Protein AF-A0A561VML8-F1 (afdb_monomer)

pLDDT: mean 86.1, std 15.14, range [43.5, 97.31]

Secondary structure (DSSP, 8-state):
---------EEEHHHHHHHTTS--HHHHHHHHTSTTSPPPSEEETTEEEEEHHHHHHHHHHHHHTT----

Radius of gyration: 14.29 Å; Cα contacts (8 Å, |Δi|>4): 58; chains: 1; bounding box: 36×24×50 Å

Solvent-accessible surface area (backbone atoms only — not comparable to full-atom values): 4452 Å² total; per-residue (Å²): 135,86,81,81,81,78,86,82,58,70,33,41,67,66,54,50,23,52,75,70,73,61,53,54,71,69,57,46,54,58,49,65,68,38,89,90,38,74,74,61,78,43,80,47,100,92,45,53,30,30,51,38,69,53,52,51,52,51,48,54,59,56,53,59,73,71,62,93,68,132

Mean predicted aligned error: 6.28 Å

Organism: Actinoplanes teichomyceticus (NCBI:txid1867)

Sequence (70 aa):
MRMSCNRVKLMGTHEIKVRLGSISRQRVNQLTAKAHFPKPVADLEQGRVWLADDIEKWISTHRAAADPAS

Foldseek 3Di:
DDDPDDDFDKDFLVNLCVVVPNDDSVVSVVQCPDPLQDDFPDQDPVGTMH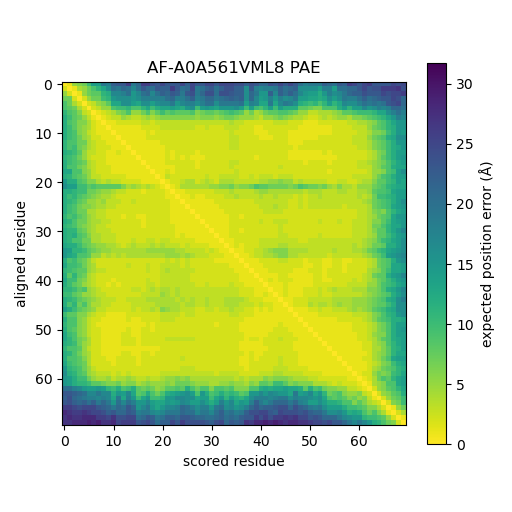GPVSSVVSCVVVVVVVDPDD

Structure (mmCIF, N/CA/C/O backbone):
data_AF-A0A561VML8-F1
#
_entry.id   AF-A0A561VML8-F1
#
loop_
_atom_site.group_PDB
_atom_site.id
_atom_site.type_symbol
_atom_site.label_atom_id
_atom_site.label_alt_id
_atom_site.label_comp_id
_atom_site.label_asym_id
_atom_site.label_entity_id
_atom_site.label_seq_id
_atom_site.pdbx_PDB_ins_code
_atom_site.Cartn_x
_atom_site.Cartn_y
_atom_site.Cartn_z
_atom_site.occupancy
_atom_site.B_iso_or_equiv
_atom_site.auth_seq_id
_atom_site.auth_comp_id
_atom_site.auth_asym_id
_atom_site.auth_atom_id
_atom_site.pdbx_PDB_model_num
ATOM 1 N N . MET A 1 1 ? -11.683 -11.047 -33.676 1.00 51.12 1 MET A N 1
ATOM 2 C CA . MET A 1 1 ? -11.790 -11.182 -32.206 1.00 51.12 1 MET A CA 1
ATOM 3 C C . MET A 1 1 ? -11.350 -9.863 -31.577 1.00 51.12 1 MET A C 1
ATOM 5 O O . MET A 1 1 ? -10.218 -9.467 -31.819 1.00 51.12 1 MET A O 1
ATOM 9 N N . ARG A 1 2 ? -12.213 -9.123 -30.866 1.00 64.19 2 ARG A N 1
ATOM 10 C CA . ARG A 1 2 ? -11.770 -7.951 -30.086 1.00 64.19 2 ARG A CA 1
ATOM 11 C C . ARG A 1 2 ? -11.377 -8.453 -28.701 1.00 64.19 2 ARG A C 1
ATOM 13 O O . ARG A 1 2 ? -12.244 -8.896 -27.959 1.00 64.19 2 ARG A O 1
ATOM 20 N N . MET A 1 3 ? -10.087 -8.434 -28.376 1.00 64.38 3 MET 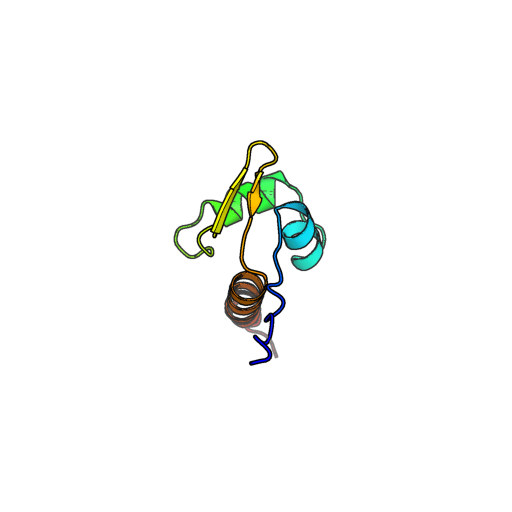A N 1
ATOM 21 C CA . MET A 1 3 ? -9.654 -8.639 -26.996 1.00 64.38 3 MET A CA 1
ATOM 22 C C . MET A 1 3 ? -10.019 -7.386 -26.203 1.00 64.38 3 MET A C 1
ATOM 24 O O . MET A 1 3 ? -9.49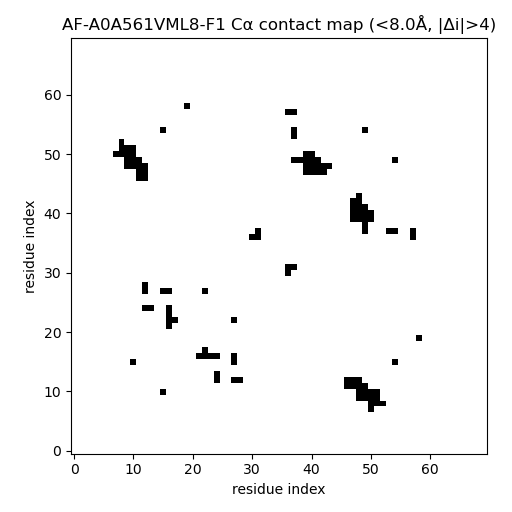5 -6.305 -26.469 1.00 64.38 3 MET A O 1
ATOM 28 N N . SER A 1 4 ? -10.953 -7.517 -25.264 1.00 71.81 4 SER A N 1
ATOM 29 C CA . SER A 1 4 ? -11.238 -6.466 -24.292 1.00 71.81 4 SER A CA 1
ATOM 30 C C . SER A 1 4 ? -10.007 -6.284 -23.404 1.00 71.81 4 SER A C 1
ATOM 32 O O . SER A 1 4 ? -9.703 -7.132 -22.570 1.00 71.81 4 SER A O 1
ATOM 34 N N . CYS A 1 5 ? -9.279 -5.187 -23.597 1.00 59.66 5 CYS A N 1
ATOM 35 C CA . CYS A 1 5 ? -8.247 -4.742 -22.669 1.00 59.66 5 CYS A CA 1
ATOM 36 C C . CYS A 1 5 ? -8.941 -4.231 -21.398 1.00 59.66 5 CYS A C 1
ATOM 38 O O . CYS A 1 5 ? -9.551 -3.160 -21.407 1.00 59.66 5 CYS A O 1
ATOM 40 N N . ASN A 1 6 ? -8.894 -5.010 -20.316 1.00 79.19 6 ASN A N 1
ATOM 41 C CA . ASN A 1 6 ? -9.329 -4.535 -19.009 1.00 79.19 6 ASN A CA 1
ATOM 42 C C . ASN A 1 6 ? -8.269 -3.567 -18.458 1.00 79.19 6 ASN A C 1
ATOM 44 O O . ASN A 1 6 ? -7.106 -3.946 -18.311 1.00 79.19 6 ASN A O 1
ATOM 48 N N . ARG A 1 7 ? -8.647 -2.317 -18.162 1.00 84.38 7 ARG A N 1
ATOM 49 C CA . ARG A 1 7 ? -7.719 -1.355 -17.550 1.00 84.38 7 ARG A CA 1
ATOM 50 C C . ARG A 1 7 ? -7.460 -1.743 -16.099 1.00 84.38 7 ARG A C 1
ATOM 52 O O . ARG A 1 7 ? -8.344 -1.618 -15.256 1.00 84.38 7 ARG A O 1
ATOM 59 N N . VAL A 1 8 ? -6.221 -2.109 -15.800 1.00 89.69 8 VAL A N 1
ATOM 60 C CA . VAL A 1 8 ? -5.749 -2.297 -14.426 1.00 89.69 8 VAL A CA 1
ATOM 61 C C . VAL A 1 8 ? -5.431 -0.934 -13.810 1.00 89.69 8 VAL A C 1
ATOM 63 O O . VAL A 1 8 ? -4.707 -0.133 -14.402 1.00 89.69 8 VAL A O 1
ATOM 66 N N . LYS A 1 9 ? -5.970 -0.661 -12.617 1.00 95.06 9 LYS A N 1
ATOM 67 C CA . LYS A 1 9 ? -5.609 0.516 -11.817 1.00 95.06 9 LYS A CA 1
ATOM 68 C C . LYS A 1 9 ? -4.527 0.137 -10.812 1.00 95.06 9 LYS A C 1
ATOM 70 O O . LYS A 1 9 ? -4.688 -0.818 -10.054 1.00 95.06 9 LYS A O 1
ATOM 75 N N . LEU A 1 10 ? -3.448 0.909 -10.799 1.00 96.62 10 LEU A N 1
ATOM 76 C CA . LEU A 1 10 ? -2.298 0.701 -9.928 1.00 96.62 10 LEU A CA 1
ATOM 77 C C . LEU A 1 10 ? -2.104 1.904 -9.007 1.00 96.62 10 LEU A C 1
ATOM 79 O O . LEU A 1 10 ? -2.472 3.026 -9.356 1.00 96.62 10 LEU A O 1
ATOM 83 N N . MET A 1 11 ? -1.519 1.659 -7.841 1.00 97.12 11 MET A N 1
ATOM 84 C CA . MET A 1 11 ? -1.127 2.691 -6.885 1.00 97.12 11 MET A CA 1
ATOM 85 C C . MET A 1 11 ? 0.299 2.442 -6.414 1.00 97.12 11 MET A C 1
ATOM 87 O O . MET A 1 11 ? 0.664 1.304 -6.117 1.00 97.12 11 MET A O 1
ATOM 91 N N . GLY A 1 12 ? 1.092 3.502 -6.316 1.00 95.88 12 GLY A N 1
ATOM 92 C CA . GLY A 1 12 ? 2.367 3.494 -5.620 1.00 95.88 12 GLY A CA 1
ATOM 93 C C . GLY A 1 12 ? 2.241 4.101 -4.225 1.00 95.88 12 GLY A C 1
ATOM 94 O O . GLY A 1 12 ? 1.164 4.455 -3.735 1.00 95.88 12 GLY A O 1
ATOM 95 N N . THR A 1 13 ? 3.387 4.265 -3.569 1.00 95.31 13 THR A N 1
ATOM 96 C CA . THR A 1 13 ? 3.470 4.848 -2.224 1.00 95.31 13 THR A CA 1
ATOM 97 C C . THR A 1 13 ? 2.842 6.244 -2.146 1.00 95.31 13 THR A C 1
ATOM 99 O O . THR A 1 13 ? 2.267 6.592 -1.116 1.00 95.31 13 THR A O 1
ATOM 102 N N . HIS A 1 14 ? 2.947 7.060 -3.203 1.00 94.88 14 HIS A N 1
ATOM 103 C CA . HIS A 1 14 ? 2.405 8.421 -3.204 1.00 94.88 14 HIS A CA 1
ATOM 104 C C . HIS A 1 14 ? 0.874 8.432 -3.272 1.00 94.88 14 HIS A C 1
ATOM 106 O O . HIS A 1 14 ? 0.233 9.138 -2.497 1.00 94.88 14 HIS A O 1
ATOM 112 N N . GLU A 1 15 ? 0.275 7.631 -4.147 1.00 95.50 15 GLU A N 1
ATOM 113 C CA . GLU A 1 15 ? -1.179 7.536 -4.285 1.00 95.50 15 GLU A CA 1
ATOM 114 C C . GLU A 1 15 ? -1.800 6.998 -2.993 1.00 95.50 15 GLU A C 1
ATOM 116 O O . GLU A 1 15 ? -2.758 7.576 -2.479 1.00 95.50 15 GLU A O 1
ATOM 121 N N . ILE A 1 16 ? -1.188 5.966 -2.396 1.00 94.38 16 ILE A N 1
ATOM 122 C CA . ILE A 1 16 ? -1.605 5.414 -1.098 1.00 94.38 16 ILE A CA 1
ATOM 123 C C . ILE A 1 16 ? -1.524 6.487 -0.004 1.00 94.38 16 ILE A C 1
ATOM 125 O O . ILE A 1 16 ? -2.451 6.637 0.792 1.00 94.38 16 ILE A O 1
ATOM 129 N N . LYS A 1 17 ? -0.446 7.280 0.018 1.00 94.19 17 LYS A N 1
ATOM 130 C CA . LYS A 1 17 ? -0.270 8.397 0.956 1.00 94.19 17 LYS A CA 1
ATOM 131 C C . LYS A 1 17 ? -1.452 9.364 0.917 1.00 94.19 17 LYS A C 1
ATOM 133 O O . LYS A 1 17 ? -2.008 9.698 1.962 1.00 94.19 17 LYS A O 1
ATOM 138 N N . VAL A 1 18 ? -1.819 9.816 -0.282 1.00 94.19 18 VAL A N 1
ATOM 139 C CA . VAL A 1 18 ? -2.930 10.753 -0.497 1.00 94.19 18 VAL A CA 1
ATOM 140 C C . VAL A 1 18 ? -4.251 10.091 -0.106 1.00 94.19 18 VAL A C 1
ATOM 142 O O . VAL A 1 18 ? -5.030 10.668 0.652 1.00 94.19 18 VAL A O 1
ATOM 145 N N . ARG A 1 19 ? -4.464 8.838 -0.522 1.00 93.19 19 ARG A N 1
ATOM 146 C CA . ARG A 1 19 ? -5.690 8.078 -0.251 1.00 93.19 19 ARG A CA 1
ATOM 147 C C . ARG A 1 19 ? -5.962 7.863 1.244 1.00 93.19 19 ARG A C 1
ATOM 149 O O . ARG A 1 19 ? -7.127 7.805 1.653 1.00 93.19 19 ARG A O 1
ATOM 156 N N . LEU A 1 20 ? -4.906 7.789 2.056 1.00 90.56 20 LEU A N 1
ATOM 157 C CA . LEU A 1 20 ? -4.957 7.649 3.515 1.00 90.56 20 LEU A CA 1
ATOM 158 C C . LEU A 1 20 ? -5.062 8.978 4.282 1.00 90.56 20 LEU A C 1
ATOM 160 O O . LEU 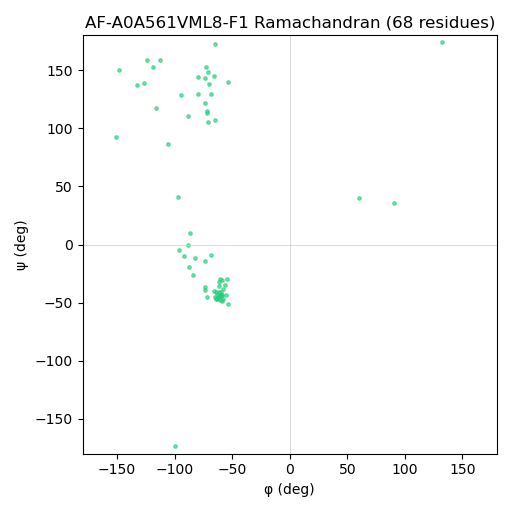A 1 20 ? -4.956 8.966 5.504 1.00 90.56 20 LEU A O 1
ATOM 164 N N . GLY A 1 21 ? -5.304 10.104 3.604 1.00 91.06 21 GLY A N 1
ATOM 165 C CA . GLY A 1 21 ? -5.423 11.417 4.250 1.00 91.06 21 GLY A CA 1
ATOM 166 C C . GLY A 1 21 ? -4.094 12.168 4.345 1.00 91.06 21 GLY A C 1
ATOM 167 O O . GLY A 1 21 ? -3.842 12.855 5.328 1.00 91.06 21 GLY A O 1
ATOM 168 N N . SER A 1 22 ? -3.232 12.029 3.334 1.00 90.31 22 SER A N 1
ATOM 169 C CA . SER A 1 22 ? -1.965 12.770 3.214 1.00 90.31 22 SER A CA 1
ATOM 170 C C . SER A 1 22 ? -0.970 12.545 4.360 1.00 90.31 22 SER A C 1
ATOM 172 O O . SER A 1 22 ? -0.265 13.460 4.779 1.00 90.31 22 SER A O 1
ATOM 174 N N . ILE A 1 23 ? -0.857 11.303 4.834 1.00 91.56 23 ILE A N 1
ATOM 175 C CA . ILE A 1 23 ? 0.132 10.905 5.852 1.00 91.56 23 ILE A CA 1
ATOM 176 C C . ILE A 1 23 ? 1.585 11.031 5.347 1.00 91.56 23 ILE A C 1
ATOM 178 O O . ILE A 1 23 ? 1.837 11.288 4.175 1.00 91.56 23 ILE A O 1
ATOM 182 N N . SER A 1 24 ? 2.593 10.847 6.203 1.00 92.94 24 SER A N 1
ATOM 183 C CA . SER A 1 24 ? 3.995 10.881 5.752 1.00 92.94 24 SER A CA 1
ATOM 184 C C . SER A 1 24 ? 4.375 9.629 4.942 1.00 92.94 24 SER A C 1
ATOM 186 O O . SER A 1 24 ? 3.841 8.541 5.164 1.00 92.94 24 SER A O 1
ATOM 188 N N . ARG A 1 25 ? 5.359 9.738 4.030 1.00 89.88 25 ARG A N 1
ATOM 189 C CA . ARG A 1 25 ? 5.889 8.570 3.283 1.00 89.88 25 ARG A CA 1
ATOM 190 C C . ARG A 1 25 ? 6.441 7.490 4.218 1.00 89.88 25 ARG A C 1
ATOM 192 O O . ARG A 1 25 ? 6.221 6.308 3.980 1.00 89.88 25 ARG A O 1
ATOM 199 N N . GLN A 1 26 ? 7.108 7.889 5.303 1.00 92.62 26 GLN A N 1
ATOM 200 C CA . GLN A 1 26 ? 7.607 6.960 6.319 1.00 92.62 26 GLN A CA 1
ATOM 201 C C . GLN A 1 26 ? 6.463 6.161 6.956 1.00 92.62 26 GLN A C 1
ATOM 203 O O . GLN A 1 26 ? 6.587 4.950 7.136 1.00 92.62 26 GLN A O 1
ATOM 208 N N . ARG A 1 27 ? 5.325 6.812 7.238 1.00 93.12 27 ARG A N 1
ATOM 209 C CA . ARG A 1 27 ? 4.147 6.132 7.780 1.00 93.12 27 ARG A CA 1
ATOM 210 C C . ARG A 1 27 ? 3.553 5.132 6.789 1.00 93.12 27 ARG A C 1
ATOM 212 O O . ARG A 1 27 ? 3.186 4.036 7.205 1.00 93.12 27 ARG A O 1
ATOM 219 N N . VAL A 1 28 ? 3.509 5.470 5.498 1.00 92.81 28 VAL A N 1
ATOM 220 C CA . VAL A 1 28 ? 3.097 4.520 4.447 1.00 92.81 28 VAL A CA 1
ATOM 221 C C . VAL A 1 28 ? 4.032 3.311 4.426 1.00 92.81 28 VAL A C 1
ATOM 223 O O . VAL A 1 28 ? 3.557 2.183 4.479 1.00 92.81 28 VAL A O 1
ATOM 226 N N . ASN A 1 29 ? 5.351 3.519 4.451 1.00 92.00 29 ASN A N 1
ATOM 227 C CA . ASN A 1 29 ? 6.314 2.415 4.453 1.00 92.00 29 ASN A CA 1
ATOM 228 C C . ASN A 1 29 ? 6.118 1.473 5.654 1.00 92.00 29 ASN A C 1
ATOM 230 O O . ASN A 1 29 ? 6.072 0.259 5.471 1.00 92.00 29 ASN A O 1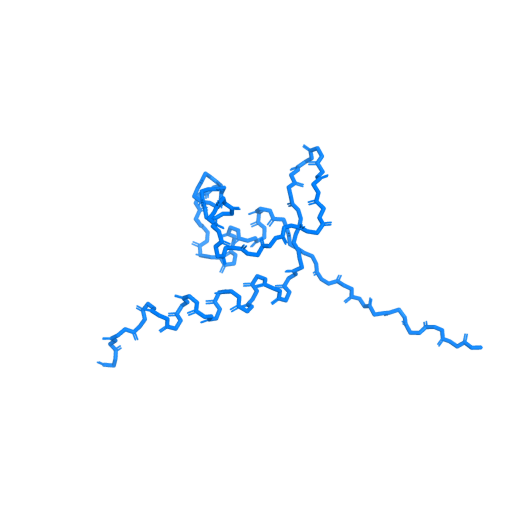
ATOM 234 N N . GLN A 1 30 ? 5.903 2.012 6.858 1.00 93.25 30 GLN A N 1
ATOM 235 C CA . GLN A 1 30 ? 5.587 1.203 8.043 1.00 93.25 30 GLN A CA 1
ATOM 236 C C . GLN A 1 30 ? 4.286 0.405 7.885 1.00 93.25 30 GLN A C 1
ATOM 238 O O . GLN A 1 30 ? 4.222 -0.751 8.291 1.00 93.25 30 GLN A O 1
ATOM 243 N N . LEU A 1 31 ? 3.241 1.006 7.305 1.00 91.94 31 LEU A N 1
ATOM 244 C CA . LEU A 1 31 ? 1.974 0.316 7.045 1.00 91.94 31 LEU A CA 1
ATOM 245 C C . LEU A 1 31 ? 2.160 -0.824 6.046 1.00 91.94 31 LEU A C 1
ATOM 247 O O . LEU A 1 31 ? 1.732 -1.940 6.314 1.00 91.94 31 LEU A O 1
ATOM 251 N N . THR A 1 32 ? 2.868 -0.557 4.950 1.00 91.50 32 THR A N 1
ATOM 252 C CA . THR A 1 32 ? 3.138 -1.534 3.884 1.00 91.50 32 THR A CA 1
ATOM 253 C C . THR A 1 32 ? 4.068 -2.679 4.296 1.00 91.50 32 THR A C 1
ATOM 255 O O . THR A 1 32 ? 4.270 -3.605 3.515 1.00 91.50 32 THR A O 1
ATOM 258 N N . ALA A 1 33 ? 4.681 -2.606 5.480 1.00 90.69 33 ALA A N 1
ATOM 259 C CA . ALA A 1 33 ? 5.481 -3.682 6.059 1.00 90.69 33 ALA A CA 1
ATOM 260 C C . ALA A 1 33 ? 4.651 -4.617 6.961 1.00 90.69 33 ALA A C 1
ATOM 262 O O . ALA A 1 33 ? 5.144 -5.661 7.383 1.00 90.69 33 ALA A O 1
ATOM 263 N N . LYS A 1 34 ? 3.399 -4.260 7.284 1.00 90.12 34 LYS A N 1
ATOM 264 C CA . LYS A 1 34 ? 2.527 -5.085 8.130 1.00 90.12 34 LYS A CA 1
ATOM 265 C C . LYS A 1 34 ? 2.024 -6.310 7.367 1.00 90.12 34 LYS A C 1
ATOM 267 O O . LYS A 1 34 ? 1.645 -6.202 6.207 1.00 90.12 34 LYS A O 1
ATOM 272 N N . ALA A 1 35 ? 1.904 -7.442 8.062 1.00 87.19 35 ALA A N 1
ATOM 273 C CA . ALA A 1 35 ? 1.460 -8.710 7.476 1.00 87.19 35 ALA A CA 1
ATOM 274 C C . ALA A 1 35 ? 0.054 -8.657 6.843 1.00 87.19 35 ALA A C 1
ATOM 276 O O . ALA A 1 35 ? -0.208 -9.357 5.871 1.00 87.19 35 ALA A O 1
ATOM 277 N N . HIS A 1 36 ? -0.841 -7.818 7.375 1.00 88.31 36 HIS A N 1
ATOM 278 C CA . HIS A 1 36 ? -2.206 -7.654 6.859 1.00 88.31 36 HIS A CA 1
ATOM 279 C C . HIS A 1 36 ? -2.328 -6.595 5.754 1.00 88.31 36 HIS A C 1
ATOM 281 O O . HIS A 1 36 ? -3.433 -6.341 5.276 1.00 88.31 36 HIS A O 1
ATOM 287 N N . PHE A 1 37 ? -1.229 -5.939 5.374 1.00 92.69 37 PHE A N 1
ATOM 288 C CA . PHE A 1 37 ? -1.237 -4.993 4.265 1.00 92.69 37 PHE A CA 1
ATOM 289 C C . PHE A 1 37 ? -1.171 -5.745 2.922 1.00 92.69 37 PHE A C 1
ATOM 291 O O . PHE A 1 37 ? -0.486 -6.769 2.842 1.00 92.69 37 PHE A O 1
ATOM 298 N N . PRO A 1 38 ? -1.845 -5.265 1.859 1.00 95.38 38 PRO A N 1
ATOM 299 C CA . PRO A 1 38 ? -1.807 -5.906 0.549 1.00 95.38 38 PRO A CA 1
ATOM 300 C C . PRO A 1 38 ? -0.387 -6.136 0.027 1.00 95.38 38 PRO A C 1
ATOM 302 O O . PRO A 1 38 ? 0.495 -5.278 0.144 1.00 95.38 38 PRO A O 1
ATOM 305 N N . LYS A 1 39 ? -0.167 -7.299 -0.593 1.00 95.56 39 LYS A N 1
ATOM 306 C CA . LYS A 1 39 ? 1.117 -7.611 -1.224 1.00 95.56 39 LYS A CA 1
ATOM 307 C C . LYS A 1 39 ? 1.305 -6.741 -2.474 1.00 95.56 39 LYS A C 1
ATOM 309 O O . LYS A 1 39 ? 0.344 -6.550 -3.220 1.00 95.56 39 LYS A O 1
ATOM 314 N N . PRO A 1 40 ? 2.511 -6.203 -2.711 1.00 96.62 40 PRO A N 1
ATOM 315 C CA . PRO A 1 40 ? 2.795 -5.485 -3.944 1.00 96.62 40 PRO A CA 1
ATOM 316 C C . PRO A 1 40 ? 2.733 -6.444 -5.137 1.00 96.62 40 PRO A C 1
ATOM 318 O O . PRO A 1 40 ? 3.125 -7.605 -5.028 1.00 96.62 40 PRO A O 1
ATOM 321 N N . VAL A 1 41 ? 2.257 -5.947 -6.277 1.00 97.06 41 VAL A N 1
ATOM 322 C CA . VAL A 1 41 ? 2.271 -6.682 -7.552 1.00 97.06 41 VAL A CA 1
ATOM 323 C C . VAL A 1 41 ? 3.570 -6.495 -8.322 1.00 97.06 41 VAL A C 1
ATOM 325 O O . VAL A 1 41 ? 3.888 -7.308 -9.183 1.00 97.06 41 VAL A O 1
ATOM 328 N N . ALA A 1 42 ? 4.324 -5.443 -8.008 1.00 96.25 42 ALA A N 1
ATOM 329 C CA . ALA A 1 42 ? 5.657 -5.222 -8.538 1.00 96.25 42 ALA A CA 1
ATOM 330 C C . ALA A 1 42 ? 6.522 -4.487 -7.514 1.00 96.25 42 ALA A C 1
ATOM 332 O O . ALA A 1 42 ? 6.022 -3.678 -6.723 1.00 96.25 42 ALA A O 1
ATOM 333 N N . ASP A 1 43 ? 7.820 -4.754 -7.573 1.00 95.69 43 ASP A N 1
ATOM 334 C CA . ASP A 1 43 ? 8.846 -3.972 -6.898 1.00 95.69 43 ASP A CA 1
ATOM 335 C C . ASP A 1 43 ? 9.736 -3.342 -7.970 1.00 95.69 43 ASP A C 1
ATOM 337 O O . ASP A 1 43 ? 10.306 -4.048 -8.801 1.00 95.69 43 ASP A O 1
ATOM 341 N N . LEU A 1 44 ? 9.757 -2.013 -8.019 1.00 95.12 44 LEU A N 1
ATOM 342 C CA . LEU A 1 44 ? 10.523 -1.235 -8.989 1.00 95.12 44 LEU A CA 1
ATOM 343 C C . LEU A 1 44 ? 11.625 -0.479 -8.248 1.00 95.12 44 LEU A C 1
ATOM 345 O O . LEU A 1 44 ? 11.461 -0.139 -7.080 1.00 95.12 44 LEU A O 1
ATOM 349 N N . GLU A 1 45 ? 12.672 -0.063 -8.957 1.00 95.38 45 GLU A N 1
ATOM 350 C CA . GLU A 1 45 ? 13.708 0.833 -8.407 1.00 95.38 45 GLU A CA 1
ATOM 351 C C . GLU A 1 45 ? 13.123 2.132 -7.811 1.00 95.38 45 GLU A C 1
ATOM 353 O O . GLU A 1 45 ? 13.655 2.709 -6.866 1.00 95.38 45 GLU A O 1
ATOM 358 N N . GLN A 1 46 ? 11.988 2.601 -8.344 1.00 90.25 46 GLN A N 1
ATOM 359 C CA . GLN A 1 46 ? 11.270 3.783 -7.843 1.00 90.25 46 GLN A CA 1
ATOM 360 C C . GLN A 1 46 ? 10.349 3.486 -6.643 1.00 90.25 46 GLN A C 1
ATOM 362 O O . GLN A 1 46 ? 9.855 4.412 -5.991 1.00 90.25 46 GLN A O 1
ATOM 367 N N . GLY A 1 47 ? 10.107 2.210 -6.344 1.00 92.75 47 GLY A N 1
ATOM 368 C CA . GLY A 1 47 ? 9.284 1.735 -5.241 1.00 92.75 47 GLY A CA 1
ATOM 369 C C . GLY A 1 47 ? 8.276 0.656 -5.636 1.00 92.75 47 GLY A C 1
ATOM 370 O O . GLY A 1 47 ? 8.070 0.324 -6.802 1.00 92.75 47 GLY A O 1
ATOM 371 N N . ARG A 1 48 ? 7.604 0.134 -4.610 1.00 96.19 48 ARG A N 1
ATOM 372 C CA . ARG A 1 48 ? 6.572 -0.897 -4.733 1.00 96.19 48 ARG A CA 1
ATOM 373 C C . ARG A 1 48 ? 5.286 -0.357 -5.363 1.00 96.19 48 ARG A C 1
ATOM 375 O O . ARG A 1 48 ? 4.915 0.802 -5.159 1.00 96.19 48 ARG A O 1
ATOM 382 N N . VAL A 1 49 ? 4.595 -1.231 -6.089 1.00 96.62 49 VAL A N 1
ATOM 383 C CA . VAL A 1 49 ? 3.327 -0.951 -6.773 1.00 96.62 49 VAL A CA 1
ATOM 384 C C . VAL A 1 49 ? 2.282 -1.983 -6.362 1.00 96.62 49 VAL A C 1
ATOM 386 O O . VAL A 1 49 ? 2.577 -3.173 -6.266 1.00 96.62 49 VAL A O 1
ATOM 389 N N . TRP A 1 50 ? 1.048 -1.533 -6.146 1.00 97.31 50 TRP A N 1
ATOM 390 C CA . TRP A 1 50 ? -0.094 -2.345 -5.723 1.00 97.31 50 TRP A CA 1
ATOM 391 C C . TRP A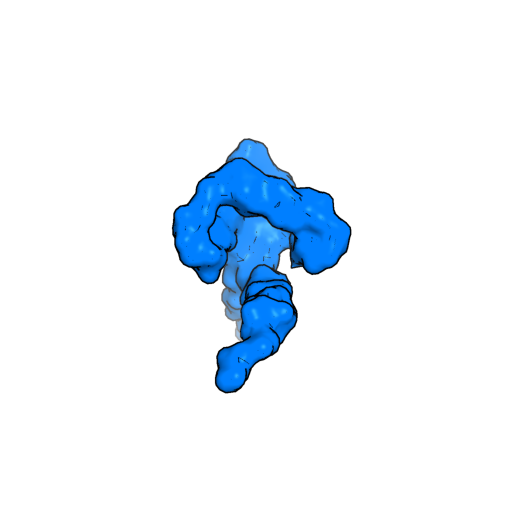 1 50 ? -1.265 -2.217 -6.694 1.00 97.31 50 TRP A C 1
ATOM 393 O O . TRP A 1 50 ? -1.392 -1.215 -7.401 1.00 97.31 50 TRP A O 1
ATOM 403 N N . LEU A 1 51 ? -2.162 -3.206 -6.675 1.00 96.88 51 LEU A N 1
ATOM 404 C CA . LEU A 1 51 ? -3.488 -3.067 -7.273 1.00 96.88 51 LEU A CA 1
ATOM 405 C C . LEU A 1 51 ? -4.301 -2.065 -6.459 1.00 96.88 51 LEU A C 1
ATOM 407 O O . LEU A 1 51 ? -4.414 -2.197 -5.240 1.00 96.88 51 LEU A O 1
ATOM 411 N N . ALA A 1 52 ? -4.901 -1.093 -7.143 1.00 96.19 52 ALA A N 1
ATOM 412 C CA . ALA A 1 52 ? -5.770 -0.116 -6.500 1.00 96.19 52 ALA A CA 1
ATOM 413 C C . ALA A 1 52 ? -6.905 -0.807 -5.728 1.00 96.19 52 ALA A C 1
ATOM 415 O O . ALA A 1 52 ? -7.160 -0.463 -4.580 1.00 96.19 52 ALA A O 1
ATOM 416 N N . ASP A 1 53 ? -7.525 -1.831 -6.317 1.00 95.06 53 ASP A N 1
ATOM 417 C CA . ASP A 1 53 ? -8.669 -2.526 -5.721 1.00 95.06 53 ASP A CA 1
ATOM 418 C C . ASP A 1 53 ? -8.332 -3.190 -4.379 1.00 95.06 53 ASP A C 1
ATOM 420 O O . ASP A 1 53 ? -9.155 -3.190 -3.464 1.00 95.06 53 ASP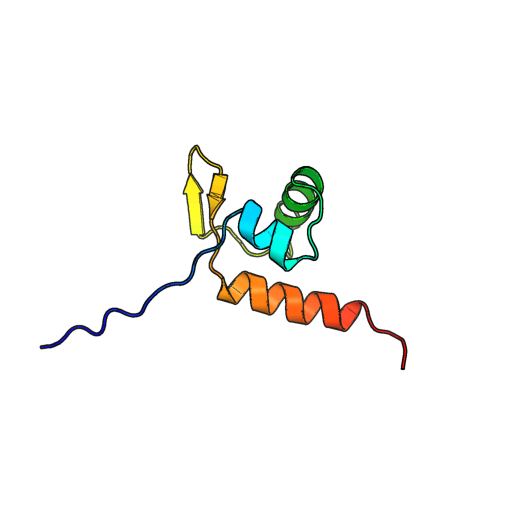 A O 1
ATOM 424 N N . ASP A 1 54 ? -7.120 -3.728 -4.226 1.00 95.56 54 ASP A N 1
ATOM 425 C CA . ASP A 1 54 ? -6.701 -4.356 -2.971 1.00 95.56 54 ASP A CA 1
ATOM 426 C C . ASP A 1 54 ? -6.419 -3.316 -1.887 1.00 95.56 54 ASP A C 1
ATOM 428 O O . ASP A 1 54 ? -6.759 -3.530 -0.720 1.00 95.56 54 ASP A O 1
ATOM 432 N N . ILE A 1 55 ? -5.861 -2.163 -2.269 1.00 95.31 55 ILE A N 1
ATOM 433 C CA . ILE A 1 55 ? -5.708 -1.026 -1.357 1.00 95.31 55 ILE A CA 1
ATOM 434 C C . ILE A 1 55 ? -7.078 -0.521 -0.901 1.00 95.31 55 ILE A C 1
ATOM 436 O O . ILE A 1 55 ? -7.288 -0.324 0.293 1.00 95.31 55 ILE A O 1
ATOM 440 N N . GLU A 1 56 ? -8.026 -0.343 -1.818 1.00 94.38 56 GLU A N 1
ATOM 441 C CA . GLU A 1 56 ? -9.374 0.140 -1.502 1.00 94.38 56 GLU A CA 1
ATOM 442 C C . GLU A 1 56 ? -10.119 -0.809 -0.552 1.00 94.38 56 GLU A C 1
ATOM 444 O O . GLU A 1 56 ? -10.672 -0.365 0.459 1.00 94.38 56 GLU A O 1
ATOM 449 N N . LYS A 1 57 ? -10.064 -2.123 -0.812 1.00 94.12 57 LYS A N 1
ATOM 450 C CA . LYS A 1 57 ? -10.615 -3.146 0.094 1.00 94.12 57 LYS A CA 1
ATOM 451 C C . LYS A 1 57 ? -9.975 -3.063 1.475 1.00 94.12 57 LYS A C 1
ATOM 453 O O . LYS A 1 57 ? -10.681 -3.040 2.479 1.00 94.12 57 LYS A O 1
ATOM 458 N N . TRP A 1 58 ? -8.646 -2.971 1.531 1.00 93.69 58 TRP A N 1
ATOM 459 C CA . TRP A 1 58 ? -7.924 -2.859 2.795 1.00 93.69 58 TRP A CA 1
ATOM 460 C C . TRP A 1 58 ? -8.344 -1.609 3.581 1.00 93.69 58 TRP A C 1
ATOM 462 O O . TRP A 1 58 ? -8.618 -1.711 4.778 1.00 93.69 58 TRP A O 1
ATOM 472 N N . ILE A 1 59 ? -8.461 -0.454 2.915 1.00 91.06 59 ILE A N 1
AT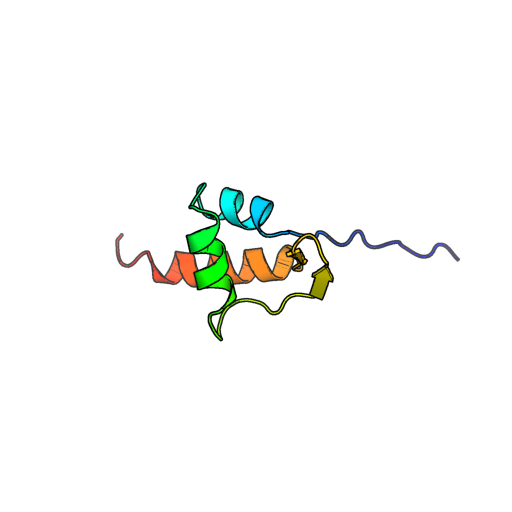OM 473 C CA . ILE A 1 59 ? -8.920 0.801 3.528 1.00 91.06 59 ILE A CA 1
ATOM 474 C C . ILE A 1 59 ? -10.340 0.661 4.066 1.00 91.06 59 ILE A C 1
ATOM 476 O O . ILE A 1 59 ? -10.595 1.109 5.181 1.00 91.06 59 ILE A O 1
ATOM 480 N N . SER A 1 60 ? -11.252 0.054 3.303 1.00 90.50 60 SER A N 1
ATOM 481 C CA . SER A 1 60 ? -12.636 -0.160 3.732 1.00 90.50 60 SER A CA 1
ATOM 482 C C . SER A 1 60 ? -12.700 -0.990 5.018 1.00 90.50 60 SER A C 1
ATOM 484 O O . SER A 1 60 ? -13.305 -0.544 5.992 1.00 90.50 60 SER A O 1
ATOM 486 N N . THR A 1 61 ? -11.986 -2.119 5.076 1.00 88.44 61 THR A N 1
ATOM 487 C CA . THR A 1 61 ? -11.946 -2.983 6.267 1.00 88.44 61 THR A CA 1
ATOM 488 C C . THR A 1 61 ? -11.325 -2.285 7.480 1.00 88.44 61 THR A C 1
ATOM 490 O O . THR A 1 61 ? -11.819 -2.422 8.596 1.00 88.44 61 THR A O 1
ATOM 493 N N . HIS A 1 62 ? -10.246 -1.520 7.286 1.00 82.06 62 HIS A N 1
ATOM 494 C CA . HIS A 1 62 ? -9.509 -0.908 8.399 1.00 82.06 62 HIS A CA 1
ATOM 495 C C . HIS A 1 62 ? -10.110 0.418 8.875 1.00 82.06 62 HIS A C 1
ATOM 497 O O . HIS A 1 62 ? -9.935 0.765 10.040 1.00 82.06 62 HIS A O 1
ATOM 503 N N . ARG A 1 63 ? -10.826 1.156 8.016 1.00 69.19 63 ARG A N 1
ATOM 504 C CA . ARG A 1 63 ? -11.611 2.326 8.442 1.00 69.19 63 ARG A CA 1
ATOM 505 C C . ARG A 1 63 ? -12.872 1.910 9.189 1.00 69.19 63 ARG A C 1
ATOM 507 O O . ARG A 1 63 ? -13.166 2.520 10.204 1.00 69.19 63 ARG A O 1
ATOM 514 N N . ALA A 1 64 ? -13.551 0.846 8.755 1.00 59.81 64 ALA A N 1
ATOM 515 C CA . ALA A 1 64 ? -14.716 0.319 9.469 1.00 59.81 64 ALA A CA 1
ATOM 516 C C . ALA A 1 64 ? -14.372 -0.146 10.897 1.00 59.81 64 ALA A C 1
ATOM 518 O O . ALA A 1 64 ? -15.179 0.001 11.804 1.00 59.81 64 ALA A O 1
ATOM 519 N N . ALA A 1 65 ? -13.153 -0.648 11.123 1.00 57.19 65 ALA A N 1
ATOM 520 C CA . ALA A 1 65 ? -12.673 -1.004 12.460 1.00 57.19 65 ALA A CA 1
ATOM 521 C C . ALA A 1 65 ? -12.317 0.209 13.349 1.00 57.19 65 ALA A C 1
ATOM 523 O O . ALA A 1 65 ? -12.119 0.040 14.549 1.00 57.19 65 ALA A O 1
ATOM 524 N N . ALA A 1 66 ? -12.196 1.412 12.775 1.00 53.72 66 ALA A N 1
ATOM 525 C CA . ALA A 1 66 ? -11.824 2.633 13.489 1.00 53.72 66 ALA A CA 1
ATOM 526 C C . ALA A 1 66 ? -13.029 3.494 13.921 1.00 53.72 66 ALA A C 1
ATOM 528 O O . ALA A 1 66 ? -12.810 4.463 14.643 1.00 53.72 66 ALA A O 1
ATOM 529 N N . ASP A 1 67 ? -14.261 3.123 13.544 1.00 44.12 67 ASP A N 1
ATOM 530 C CA . ASP A 1 67 ? -15.507 3.745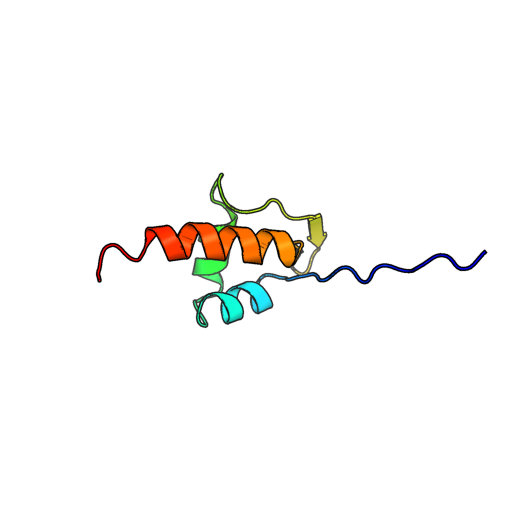 14.022 1.00 44.12 67 ASP A CA 1
ATOM 531 C C . ASP A 1 67 ? -16.241 2.838 15.035 1.00 44.12 67 ASP A C 1
ATOM 533 O O . ASP A 1 67 ? -17.137 2.079 14.662 1.00 44.12 67 ASP A O 1
ATOM 537 N N . PRO A 1 68 ? -15.916 2.904 16.341 1.00 45.00 68 PRO A N 1
ATOM 538 C CA . PRO A 1 68 ? -16.801 2.448 17.408 1.00 45.00 68 PRO A CA 1
ATOM 539 C C . PRO A 1 68 ? -17.592 3.620 18.023 1.00 45.00 68 PRO A C 1
ATOM 541 O O . PRO A 1 68 ? -17.716 3.693 19.244 1.00 45.00 68 PRO A O 1
ATOM 544 N N . ALA A 1 69 ? -18.089 4.561 17.212 1.00 48.09 69 ALA A N 1
ATOM 545 C CA . ALA A 1 69 ? -18.916 5.671 17.693 1.00 48.09 69 ALA A CA 1
ATOM 546 C C . ALA A 1 69 ? -19.906 6.163 16.621 1.00 48.09 69 ALA A C 1
ATOM 548 O O . ALA A 1 69 ? -19.592 7.024 15.800 1.00 48.09 69 ALA A O 1
ATOM 549 N N . SER A 1 70 ? -21.116 5.593 16.654 1.00 43.50 70 SER A N 1
ATOM 550 C CA . SER A 1 70 ? -22.331 6.421 16.597 1.00 43.50 70 SER A CA 1
ATOM 551 C C . SER A 1 70 ? -22.496 7.165 17.918 1.00 43.50 70 SER A C 1
ATOM 553 O O . SER A 1 70 ? -22.029 6.614 18.943 1.00 43.50 70 SER A O 1
#

Nearest PDB structures (foldseek):
  5c8d-assembly2_E  TM=6.465E-01  e=4.182E-02  Thermus thermophilus HB27
  2jml-assembly1_A  TM=6.698E-01  e=3.542E-01  Myxococcus xanthus DK 1622
  3iao-assembly1_A-2  TM=5.459E-01  e=4.999E-01  Bacillus subtilis
  3d6y-assembly1_A  TM=5.738E-01  e=2.125E+00  Bacillus subtilis
  3d71-assembly1_A-2  TM=5.720E-01  e=2.277E+00  Bacillus subtilis